Protein AF-A0A8J9X731-F1 (afdb_monomer)

Secondary structure (DSSP, 8-state):
---EEEEE--S-TTSPPEEEEEE-------GGG-SS-TTS-EEETTEEESTTTTTTHHHHHHHHHHHHHHHHH-TT---SS-EEEEEES--

Mean predicted aligned error: 2.77 Å

Radius of gyration: 16.62 Å; Cα contacts (8 Å, |Δi|>4): 139; chains: 1; bounding box: 38×24×48 Å

Solvent-accessible surface area (backbone atoms only — not comparable to full-atom values): 5518 Å² total; per-residue (Å²): 125,70,75,45,77,49,77,48,73,27,77,38,87,88,48,77,67,47,75,53,77,36,44,72,58,62,78,89,77,67,70,88,82,44,98,57,66,48,84,68,59,46,75,55,96,95,40,72,44,33,75,29,53,78,58,36,43,44,58,49,49,50,55,53,49,52,54,55,48,48,43,71,76,36,76,82,67,67,48,60,39,26,37,36,39,37,40,34,47,87,127

Foldseek 3Di:
DDKDKDKQAAPDAPDDEAEQEAEDDFDDDDCVPDPDRQPPQDDDPNDTHHTCCVRPVVSVVVVVVVVVVVCVVPVPDGHNHMYMYIYDYDD

Organism: Phaeodactylum tricornutum (NCBI:txid2850)

Nearest PDB structures (foldseek):
  7uoi-assembly1_A  TM=8.671E-01  e=1.460E-04  Enterococcus faecium 1,231,410
  1vgy-assembly1_B  TM=8.452E-01  e=2.192E-04  Neisseria meningitidis MC58
  4h2k-assembly1_A  TM=8.616E-01  e=3.074E-04  Haemophilus influenzae Rd KW20
  4op4-assembly1_A  TM=8.550E-01  e=4.936E-04  Vibrio cholerae O1 biovar El Tor str. N16961
  3isz-assembly1_A  TM=8.508E-01  e=5.281E-04  Haemophilus influenzae Rd KW20

InterPro domains:
  IPR002933 Peptidase M20 [PF01546] (19-91)
  IPR052083 Aminoacylase-1 peptidase M20A [PTHR45892] (2-91)

pLDDT: mean 97.3, std 1.75, range [85.81, 98.81]

Structure (mmCIF, N/CA/C/O backbone):
data_AF-A0A8J9X731-F1
#
_entry.id   AF-A0A8J9X731-F1
#
loop_
_atom_site.group_PDB
_atom_site.id
_atom_site.type_symbol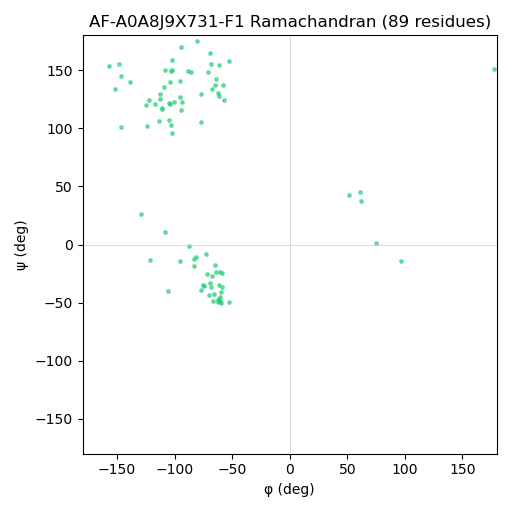
_atom_site.label_atom_id
_atom_site.label_alt_id
_atom_site.label_comp_id
_atom_site.label_asym_id
_atom_site.label_entity_id
_atom_site.label_seq_id
_atom_site.pdbx_PDB_ins_code
_atom_site.Cartn_x
_atom_site.Cartn_y
_atom_site.Cartn_z
_atom_site.occupancy
_atom_site.B_iso_or_equiv
_atom_site.auth_seq_id
_atom_site.auth_comp_id
_atom_site.auth_asym_id
_atom_site.auth_atom_id
_atom_site.pdbx_PDB_model_num
ATOM 1 N N . SER A 1 1 ? 11.194 11.691 1.783 1.00 85.81 1 SER A N 1
ATOM 2 C CA . SER A 1 1 ? 9.776 11.369 1.512 1.00 85.81 1 SER A CA 1
ATOM 3 C C . SER A 1 1 ? 9.023 11.193 2.840 1.00 85.81 1 SER A C 1
ATOM 5 O O . SER A 1 1 ? 9.712 10.972 3.828 1.00 85.81 1 SER A O 1
ATOM 7 N N . PRO A 1 2 ? 7.688 11.388 2.958 1.00 96.94 2 PRO A N 1
ATOM 8 C CA . PRO A 1 2 ? 6.990 11.295 4.255 1.00 96.94 2 PRO A CA 1
ATOM 9 C C . PRO A 1 2 ? 6.509 9.881 4.621 1.00 96.94 2 PRO A C 1
ATOM 11 O O . PRO A 1 2 ? 6.082 9.125 3.758 1.00 96.94 2 PRO A O 1
ATOM 14 N N . VAL A 1 3 ? 6.455 9.570 5.919 1.00 98.31 3 VAL A N 1
ATOM 15 C CA . VAL A 1 3 ? 5.651 8.445 6.429 1.00 98.31 3 VAL A CA 1
ATOM 16 C C . VAL A 1 3 ? 4.181 8.858 6.456 1.00 98.31 3 VAL A C 1
ATOM 18 O O . VAL A 1 3 ? 3.838 9.903 7.012 1.00 98.31 3 VAL A O 1
ATOM 21 N N . VAL A 1 4 ? 3.304 8.032 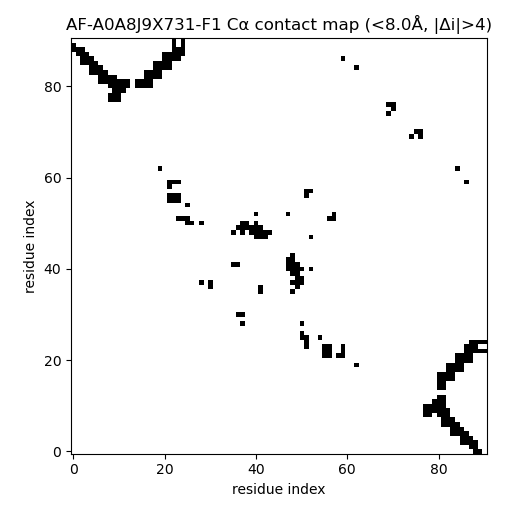5.887 1.00 98.31 4 VAL A N 1
ATOM 22 C CA . VAL A 1 4 ? 1.851 8.242 5.895 1.00 98.31 4 VAL A CA 1
ATOM 23 C C . VAL A 1 4 ? 1.192 7.164 6.747 1.00 98.31 4 VAL A C 1
ATOM 25 O O . VAL A 1 4 ? 1.439 5.976 6.552 1.00 98.31 4 VAL A O 1
ATOM 28 N N . VAL A 1 5 ? 0.329 7.571 7.679 1.00 98.44 5 VAL A N 1
ATOM 29 C CA . VAL A 1 5 ? -0.411 6.649 8.551 1.00 98.44 5 VAL A CA 1
ATOM 30 C C . VAL A 1 5 ? -1.908 6.877 8.392 1.00 98.44 5 VAL A C 1
ATOM 32 O O . VAL A 1 5 ? -2.392 7.990 8.596 1.00 98.44 5 VAL A O 1
ATOM 35 N N . ALA A 1 6 ? -2.644 5.818 8.059 1.00 98.00 6 ALA A N 1
ATOM 36 C CA . ALA A 1 6 ? -4.102 5.796 8.100 1.00 98.00 6 ALA A CA 1
ATOM 37 C C . ALA A 1 6 ? -4.572 4.901 9.252 1.00 98.00 6 ALA A C 1
ATOM 39 O O . ALA A 1 6 ? -4.048 3.806 9.454 1.00 98.00 6 ALA A O 1
ATOM 40 N N . ILE A 1 7 ? -5.561 5.371 10.012 1.00 97.81 7 ILE A N 1
ATOM 41 C CA . ILE A 1 7 ? -6.040 4.697 11.221 1.00 97.81 7 ILE A CA 1
ATOM 42 C C . ILE A 1 7 ? -7.499 4.299 11.022 1.00 97.81 7 ILE A C 1
ATOM 44 O O . ILE A 1 7 ? -8.361 5.158 10.836 1.00 97.81 7 ILE A O 1
ATOM 48 N N . TRP A 1 8 ? -7.781 3.001 11.125 1.00 96.88 8 TRP A N 1
ATOM 49 C CA . TRP A 1 8 ? -9.136 2.485 11.279 1.00 96.88 8 TRP A CA 1
ATOM 50 C C . TRP A 1 8 ? -9.354 2.096 12.740 1.00 96.88 8 TRP A C 1
ATOM 52 O O . TRP A 1 8 ? -8.848 1.076 13.212 1.00 96.88 8 TRP A O 1
ATOM 62 N N . LYS A 1 9 ? -10.072 2.953 13.473 1.00 97.00 9 LYS A N 1
ATOM 63 C CA . LYS A 1 9 ? -10.322 2.762 14.904 1.00 97.00 9 LYS A CA 1
ATOM 64 C C . LYS A 1 9 ? -11.119 1.485 15.170 1.00 97.00 9 LYS A C 1
ATOM 66 O O . LYS A 1 9 ? -12.168 1.275 14.558 1.00 97.00 9 LYS A O 1
ATOM 71 N N . GLY A 1 10 ? -10.634 0.679 16.109 1.00 97.44 10 GLY A N 1
ATOM 72 C CA . GLY A 1 10 ? -11.347 -0.481 16.631 1.00 97.44 10 GLY A CA 1
ATOM 73 C C . GLY A 1 10 ? -12.392 -0.108 17.680 1.00 97.44 10 GLY A C 1
ATOM 74 O O . GLY A 1 10 ? -12.514 1.059 18.055 1.00 97.44 10 GLY A O 1
ATOM 75 N N . ARG A 1 11 ? -13.150 -1.108 18.131 1.00 97.88 11 ARG A N 1
ATOM 76 C CA . ARG A 1 11 ? -14.159 -0.972 19.194 1.00 97.88 11 ARG A CA 1
ATOM 77 C C . ARG A 1 11 ? -13.540 -0.840 20.583 1.00 97.88 11 ARG A C 1
ATOM 79 O O . ARG A 1 11 ? -14.067 -0.091 21.399 1.00 97.88 11 ARG A O 1
ATOM 86 N N . ASP A 1 12 ? -12.435 -1.540 20.829 1.00 97.81 12 ASP A N 1
ATOM 87 C CA . ASP A 1 12 ? -11.725 -1.534 22.106 1.00 97.81 12 ASP A CA 1
ATOM 88 C C . ASP A 1 12 ? -10.344 -0.874 21.946 1.00 97.81 12 ASP A C 1
ATOM 90 O O . ASP A 1 12 ? -9.419 -1.439 21.354 1.00 97.81 12 ASP A O 1
ATOM 94 N N . GLU A 1 13 ? -10.202 0.351 22.467 1.00 93.56 13 GLU A N 1
ATOM 95 C CA . GLU A 1 13 ? -8.934 1.098 22.469 1.00 93.56 13 GLU A CA 1
ATOM 96 C C . GLU A 1 13 ? -7.911 0.534 23.486 1.00 93.56 13 GLU A C 1
ATOM 98 O O . GLU A 1 13 ? -6.747 0.936 23.463 1.00 93.56 13 GLU A O 1
ATOM 103 N N . GLY A 1 14 ? -8.304 -0.417 24.344 1.00 97.06 14 GLY A N 1
ATOM 104 C CA . GLY A 1 14 ? -7.422 -1.118 25.283 1.00 97.06 14 GLY A CA 1
ATOM 105 C C . GLY A 1 14 ? -6.651 -2.297 24.675 1.00 97.06 14 GLY A C 1
ATOM 106 O O . GLY A 1 14 ? -5.707 -2.795 25.293 1.00 97.06 14 GLY A O 1
ATOM 107 N N . LEU A 1 15 ? -7.015 -2.749 23.469 1.00 98.44 15 LEU A N 1
ATOM 108 C CA . LEU A 1 15 ? -6.340 -3.859 22.794 1.00 98.44 15 LEU A CA 1
ATOM 109 C C . LEU A 1 15 ? -5.105 -3.404 21.995 1.00 98.44 15 LEU A C 1
ATOM 111 O O . LEU A 1 15 ? -5.109 -2.323 21.401 1.00 98.44 15 LEU A O 1
ATOM 115 N N . PRO A 1 16 ? -4.065 -4.256 21.869 1.00 98.44 16 PRO A N 1
ATOM 116 C CA . PRO A 1 16 ? -2.931 -3.981 20.992 1.00 98.44 16 PRO A CA 1
ATOM 117 C C . PRO A 1 16 ? -3.357 -3.774 19.535 1.00 98.44 16 PRO A C 1
ATOM 119 O O . PRO A 1 16 ? -4.162 -4.541 18.994 1.00 98.44 16 PRO A O 1
ATOM 122 N N . VAL A 1 17 ? -2.761 -2.774 18.887 1.00 98.19 17 VAL A N 1
ATOM 123 C CA . VAL A 1 17 ? -3.041 -2.426 17.489 1.00 98.19 17 VAL A CA 1
ATOM 124 C C . VAL A 1 17 ? -2.498 -3.474 16.516 1.00 98.19 17 VAL A C 1
ATOM 126 O O . VAL A 1 17 ? -1.454 -4.084 16.752 1.00 98.19 17 VAL A O 1
ATOM 129 N N . LEU A 1 18 ? -3.186 -3.655 15.388 1.00 98.31 18 LEU A N 1
ATOM 130 C CA . LEU A 1 18 ? -2.650 -4.373 14.231 1.00 98.31 18 LEU A CA 1
ATOM 131 C C . LEU A 1 18 ? -2.007 -3.363 13.278 1.00 98.31 18 LEU A C 1
ATOM 133 O O . LEU A 1 18 ? -2.688 -2.457 12.800 1.00 98.31 18 LEU A O 1
ATOM 137 N N . VAL A 1 19 ? -0.723 -3.537 12.968 1.00 98.50 19 VAL A N 1
ATOM 138 C CA . VAL A 1 19 ? -0.025 -2.707 11.977 1.00 98.50 19 VAL A CA 1
ATOM 139 C C . VAL A 1 19 ? 0.075 -3.461 10.657 1.00 98.50 19 VAL A C 1
ATOM 141 O O . VAL A 1 19 ? 0.636 -4.553 10.597 1.00 98.50 19 VAL A O 1
ATOM 144 N N . LEU A 1 20 ? -0.454 -2.856 9.599 1.00 98.69 20 LEU A N 1
ATOM 145 C CA . LEU A 1 20 ? -0.273 -3.282 8.218 1.00 98.69 20 LEU A CA 1
ATOM 146 C C . LEU A 1 20 ? 0.765 -2.351 7.583 1.00 98.69 20 LEU A C 1
ATOM 148 O O . LEU A 1 20 ? 0.446 -1.232 7.175 1.00 98.69 20 LEU A O 1
ATOM 152 N N . ASN A 1 21 ? 2.024 -2.790 7.581 1.00 98.62 21 ASN A N 1
ATOM 153 C CA . ASN A 1 21 ? 3.156 -2.000 7.103 1.00 98.62 21 ASN A CA 1
ATOM 154 C C . ASN A 1 21 ? 3.489 -2.314 5.642 1.00 98.62 21 ASN A C 1
ATOM 156 O O . ASN A 1 21 ? 3.406 -3.466 5.208 1.00 98.62 21 ASN A O 1
ATOM 160 N N . SER A 1 22 ? 3.827 -1.268 4.893 1.00 98.69 22 SER A N 1
ATOM 161 C CA . SER A 1 22 ? 4.279 -1.362 3.510 1.00 98.69 22 SER A CA 1
ATOM 162 C C . SER A 1 22 ? 5.094 -0.132 3.121 1.00 98.69 22 SER A C 1
ATOM 164 O O . SER A 1 22 ? 4.850 0.948 3.665 1.00 98.69 22 SER A O 1
ATOM 166 N N . HIS A 1 23 ? 6.000 -0.267 2.156 1.00 98.62 23 HIS A N 1
ATOM 167 C CA . HIS A 1 23 ? 6.709 0.863 1.558 1.00 98.62 23 HIS A CA 1
ATOM 168 C C . HIS A 1 23 ? 6.142 1.228 0.184 1.00 98.62 23 HIS A C 1
ATOM 170 O O . HIS A 1 23 ? 5.417 0.446 -0.441 1.00 98.62 23 HIS A O 1
ATOM 176 N N . TYR A 1 24 ? 6.385 2.460 -0.260 1.00 97.50 24 TYR A N 1
ATOM 177 C CA . TYR A 1 24 ? 5.847 2.953 -1.535 1.00 97.50 24 TYR A CA 1
ATOM 178 C C . TYR A 1 24 ? 6.906 3.419 -2.528 1.00 97.50 24 TYR A C 1
ATOM 180 O O . TYR A 1 24 ? 6.575 3.649 -3.705 1.00 97.50 24 TYR A O 1
ATOM 188 N N . ASP A 1 25 ? 8.142 3.602 -2.075 1.00 97.81 25 ASP A N 1
ATOM 189 C CA . ASP A 1 25 ? 9.268 3.786 -2.964 1.00 97.81 25 ASP A CA 1
ATOM 190 C C . ASP A 1 25 ? 9.583 2.484 -3.704 1.00 97.81 25 ASP A C 1
ATOM 192 O O . ASP A 1 25 ? 9.001 1.425 -3.485 1.00 97.81 25 ASP A O 1
ATOM 196 N N . VAL A 1 26 ? 10.381 2.617 -4.751 1.00 98.12 26 VAL A N 1
ATOM 197 C CA . VAL A 1 26 ? 10.743 1.503 -5.613 1.00 98.12 26 VAL A CA 1
ATOM 198 C C . VAL A 1 26 ? 12.156 1.734 -6.099 1.00 98.12 26 VAL A C 1
ATOM 200 O O . VAL A 1 26 ? 12.535 2.865 -6.414 1.00 98.12 26 VAL A O 1
ATOM 203 N N . VAL A 1 27 ? 12.913 0.653 -6.251 1.00 97.62 27 VAL A N 1
ATOM 204 C CA . VAL A 1 27 ? 14.247 0.748 -6.841 1.00 97.62 27 VAL A CA 1
ATOM 205 C C . VAL A 1 27 ? 14.180 1.267 -8.289 1.00 97.62 27 VAL A C 1
ATOM 207 O O . VAL A 1 27 ? 13.172 1.056 -8.985 1.00 97.62 27 VAL A O 1
ATOM 210 N N . PRO A 1 28 ? 15.259 1.892 -8.795 1.00 97.06 28 PRO A N 1
ATOM 211 C CA . PRO A 1 28 ? 15.338 2.320 -10.186 1.00 97.06 28 PRO A CA 1
ATOM 212 C C . PRO A 1 28 ? 15.024 1.201 -11.196 1.00 97.06 28 PRO A C 1
ATOM 214 O O . PRO A 1 28 ? 15.113 -0.005 -10.922 1.00 97.06 28 PRO A O 1
ATOM 217 N N . ALA A 1 29 ? 14.641 1.604 -12.403 1.00 96.94 29 ALA A N 1
ATOM 218 C CA . ALA A 1 29 ? 14.408 0.696 -13.517 1.00 96.94 29 ALA A CA 1
ATOM 219 C C . ALA A 1 29 ? 15.268 1.116 -14.711 1.00 96.94 29 ALA A C 1
ATOM 221 O O . ALA A 1 29 ? 15.116 2.221 -15.227 1.00 96.94 29 ALA A O 1
ATOM 222 N N . ASP A 1 30 ? 16.151 0.225 -15.159 1.00 96.38 30 ASP A N 1
ATOM 223 C CA . ASP A 1 30 ? 16.861 0.386 -16.426 1.00 96.38 30 ASP A CA 1
ATOM 22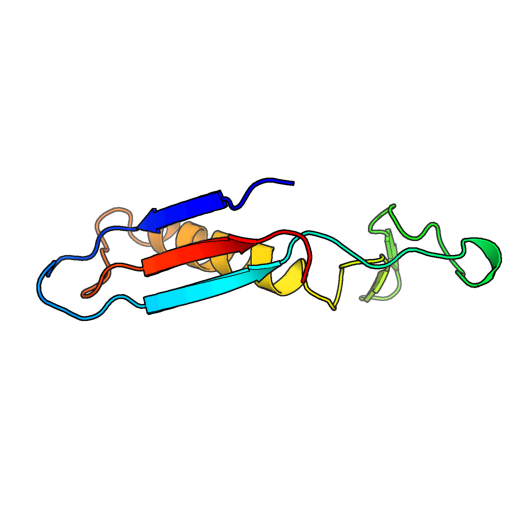4 C C . ASP A 1 30 ? 15.916 0.042 -17.576 1.00 96.38 30 ASP A C 1
ATOM 226 O O . ASP A 1 30 ? 15.643 -1.125 -17.829 1.00 96.38 30 ASP A O 1
ATOM 230 N N . THR A 1 31 ? 15.425 1.052 -18.290 1.00 94.38 31 THR A N 1
ATOM 231 C CA . THR A 1 31 ? 14.451 0.867 -19.374 1.00 94.38 31 THR A CA 1
ATOM 232 C C . THR A 1 31 ? 14.931 -0.047 -20.504 1.00 94.38 31 THR A C 1
ATOM 234 O O . THR A 1 31 ? 14.091 -0.638 -21.176 1.00 94.38 31 THR A O 1
ATOM 237 N N . SER A 1 32 ? 16.246 -0.199 -20.705 1.00 96.81 32 SER A N 1
ATOM 238 C CA . SER A 1 32 ? 16.791 -1.052 -21.770 1.00 96.81 32 SER A CA 1
ATOM 239 C C . SER A 1 32 ? 16.616 -2.548 -21.491 1.00 96.81 32 SER A C 1
ATOM 241 O O . SER A 1 32 ? 16.518 -3.346 -22.420 1.00 96.81 32 SER A O 1
ATOM 243 N N . ALA A 1 33 ? 16.505 -2.923 -20.214 1.00 95.88 33 ALA A N 1
ATOM 244 C CA . ALA A 1 33 ? 16.312 -4.300 -19.770 1.00 95.88 33 ALA A CA 1
ATOM 245 C C . ALA A 1 33 ? 14.831 -4.719 -19.705 1.00 95.88 33 ALA A C 1
ATOM 247 O O . ALA A 1 33 ? 14.522 -5.855 -19.340 1.00 95.88 33 ALA A O 1
ATOM 248 N N . TRP A 1 34 ? 13.897 -3.817 -20.024 1.00 96.62 34 TRP A N 1
ATOM 249 C CA . TRP A 1 34 ? 12.465 -4.089 -19.939 1.00 96.62 34 TRP A CA 1
ATOM 250 C C . TRP A 1 34 ? 11.851 -4.321 -21.315 1.00 96.62 34 TRP A C 1
ATOM 252 O O . TRP A 1 34 ? 12.113 -3.607 -22.275 1.00 96.62 34 TRP A O 1
ATOM 262 N N . THR A 1 35 ? 10.940 -5.290 -21.391 1.00 95.19 35 THR A N 1
ATOM 263 C CA . THR A 1 35 ? 10.164 -5.565 -22.614 1.00 95.19 35 THR A CA 1
ATOM 264 C C . THR A 1 35 ? 8.960 -4.633 -22.784 1.00 95.19 35 THR A C 1
ATOM 266 O O . THR A 1 35 ? 8.317 -4.646 -23.833 1.00 95.19 35 THR A O 1
ATOM 269 N N . VAL A 1 36 ? 8.626 -3.856 -21.745 1.00 95.56 36 VAL A N 1
ATOM 270 C CA . VAL A 1 36 ? 7.528 -2.877 -21.690 1.00 95.56 36 VAL A CA 1
ATOM 271 C C . VAL A 1 36 ? 7.925 -1.717 -20.767 1.00 95.56 36 VAL A C 1
ATOM 273 O O . VAL A 1 36 ? 8.733 -1.933 -19.866 1.00 95.56 36 VAL A O 1
ATOM 276 N N . PRO A 1 37 ? 7.368 -0.501 -20.913 1.00 97.06 37 PRO A N 1
ATOM 277 C CA . PRO A 1 37 ? 7.735 0.613 -20.040 1.00 97.06 37 PRO A CA 1
ATOM 278 C C . PRO A 1 37 ? 7.506 0.288 -18.545 1.00 97.06 37 PRO A C 1
ATOM 280 O O . PRO A 1 37 ? 6.377 -0.035 -18.162 1.00 97.06 37 PRO A O 1
ATOM 283 N N . PRO A 1 38 ? 8.532 0.397 -17.675 1.00 97.50 38 PRO A N 1
ATOM 284 C CA . PRO A 1 38 ? 8.486 -0.108 -16.297 1.00 97.50 38 PRO A CA 1
ATOM 285 C C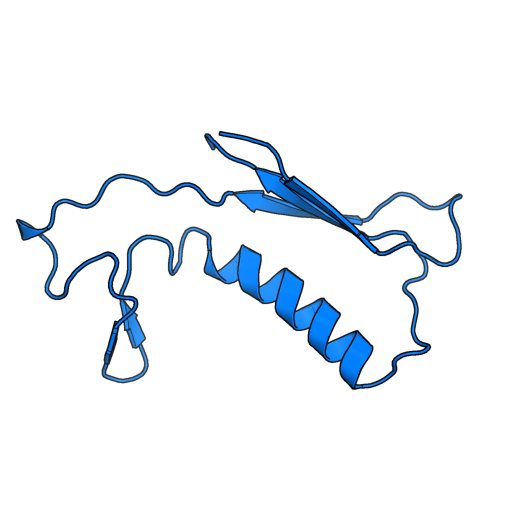 . PRO A 1 38 ? 7.452 0.578 -15.404 1.00 97.50 38 PRO A C 1
ATOM 287 O O . PRO A 1 38 ? 7.019 -0.002 -14.416 1.00 97.50 38 PRO A O 1
ATOM 290 N N . PHE A 1 39 ? 7.040 1.803 -15.723 1.00 97.38 39 PHE A N 1
ATOM 291 C CA . PHE A 1 39 ? 6.103 2.576 -14.904 1.00 97.38 39 PHE A CA 1
ATOM 292 C C . PHE A 1 39 ? 4.711 2.712 -15.536 1.00 97.38 39 PHE A C 1
ATOM 294 O O . PHE A 1 39 ? 3.892 3.479 -15.043 1.00 97.38 39 PHE A O 1
ATOM 301 N N . ALA A 1 40 ? 4.424 1.965 -16.611 1.00 96.69 40 ALA A N 1
ATOM 302 C CA . ALA A 1 40 ? 3.124 2.014 -17.284 1.00 96.69 40 ALA A CA 1
ATOM 303 C C . ALA A 1 40 ? 2.045 1.131 -16.631 1.00 96.69 40 ALA A C 1
ATOM 305 O O . ALA A 1 40 ? 0.865 1.337 -16.897 1.00 96.69 40 ALA A O 1
ATOM 306 N N . GLY A 1 41 ? 2.421 0.142 -15.808 1.00 95.25 41 GLY A N 1
ATOM 307 C CA . GLY A 1 41 ? 1.461 -0.792 -15.202 1.00 95.25 41 GLY A CA 1
ATOM 308 C C . GLY A 1 41 ? 0.694 -1.622 -16.239 1.00 95.25 41 GLY A C 1
ATOM 309 O O . GLY A 1 41 ? -0.504 -1.855 -16.086 1.00 95.25 41 GLY A O 1
ATOM 310 N N . LEU A 1 42 ? 1.367 -2.023 -17.324 1.00 97.44 42 LEU A N 1
ATOM 311 C CA . LEU A 1 42 ? 0.734 -2.676 -18.467 1.00 97.44 42 LEU A CA 1
ATOM 312 C C . LEU A 1 42 ? 0.205 -4.062 -18.088 1.00 97.44 42 LEU A C 1
ATOM 314 O O . LEU A 1 42 ? 0.932 -4.870 -17.514 1.00 97.44 42 LEU A O 1
ATOM 318 N N . GLN A 1 43 ? -1.025 -4.367 -18.496 1.00 97.50 43 GLN A N 1
ATOM 319 C CA . GLN A 1 43 ? -1.580 -5.715 -18.413 1.00 97.50 43 GLN A CA 1
ATOM 320 C C . GLN A 1 43 ? -1.384 -6.445 -19.744 1.00 97.50 43 GLN A C 1
ATOM 322 O O . GLN A 1 43 ? -1.767 -5.927 -20.794 1.00 97.50 43 GLN A O 1
ATOM 327 N N . ARG A 1 44 ? -0.785 -7.638 -19.715 1.00 95.44 44 ARG A N 1
ATOM 328 C CA . ARG A 1 44 ? -0.574 -8.486 -20.897 1.00 95.44 44 ARG A CA 1
ATOM 329 C C . ARG A 1 44 ? -0.539 -9.954 -20.480 1.00 95.44 44 ARG A C 1
ATOM 331 O O . ARG A 1 44 ? 0.115 -10.292 -19.499 1.00 95.44 44 ARG A O 1
ATOM 338 N N . ASP A 1 45 ? -1.251 -10.810 -21.209 1.00 95.06 45 ASP A N 1
ATOM 339 C CA . ASP A 1 45 ? -1.285 -12.268 -20.996 1.00 95.06 45 ASP A CA 1
ATOM 340 C C . ASP A 1 45 ? -1.586 -12.675 -19.541 1.00 95.06 45 ASP A C 1
ATOM 342 O O . ASP A 1 45 ? -0.931 -13.539 -18.964 1.00 95.06 45 ASP A O 1
ATOM 346 N N . GLY A 1 46 ? -2.545 -11.988 -18.910 1.00 96.62 46 GLY A N 1
ATOM 347 C CA . GLY A 1 46 ? -2.936 -12.228 -17.514 1.00 96.62 46 GLY A CA 1
ATOM 348 C C . GLY A 1 46 ? -1.950 -11.710 -16.459 1.00 96.62 46 GLY A C 1
ATOM 349 O O . GLY A 1 46 ? -2.210 -11.865 -15.269 1.00 96.62 46 GLY A O 1
ATOM 350 N N . ASN A 1 47 ? -0.852 -11.070 -16.867 1.00 97.19 47 ASN A N 1
ATOM 351 C CA . ASN A 1 47 ? 0.161 -10.509 -15.977 1.00 97.19 47 ASN A CA 1
ATOM 352 C C . ASN A 1 47 ? 0.111 -8.976 -15.964 1.00 97.19 47 ASN A C 1
ATOM 354 O O . ASN A 1 47 ? -0.219 -8.348 -16.971 1.00 97.19 47 ASN A O 1
ATOM 358 N N . ILE A 1 48 ? 0.491 -8.373 -14.834 1.00 98.06 48 ILE A N 1
ATOM 359 C CA . ILE A 1 48 ? 0.710 -6.927 -14.706 1.00 98.06 48 ILE A CA 1
ATOM 360 C C . ILE A 1 48 ? 2.216 -6.680 -14.664 1.00 98.06 48 ILE A C 1
ATOM 362 O O . ILE A 1 48 ? 2.910 -7.183 -13.784 1.00 98.06 48 ILE A O 1
ATOM 366 N N . TYR A 1 49 ? 2.715 -5.883 -15.602 1.00 97.81 49 TYR A N 1
ATOM 367 C CA . TYR A 1 49 ? 4.121 -5.526 -15.708 1.00 97.81 49 TYR A CA 1
ATOM 368 C C . TYR A 1 49 ? 4.341 -4.103 -15.208 1.00 97.81 49 TYR A C 1
ATOM 370 O O . TYR A 1 49 ? 3.808 -3.134 -15.754 1.00 97.81 49 TYR A O 1
ATOM 378 N N . GLY A 1 50 ? 5.181 -3.973 -14.189 1.00 97.69 50 GLY A N 1
ATOM 379 C CA . GLY A 1 50 ? 5.671 -2.678 -13.751 1.00 97.69 50 GLY A CA 1
ATOM 380 C C . GLY A 1 50 ? 6.576 -2.767 -12.531 1.00 97.69 50 GLY A C 1
ATOM 381 O O . GLY A 1 50 ? 6.433 -3.657 -11.689 1.00 97.69 50 GLY A O 1
ATOM 382 N N . ARG A 1 51 ? 7.508 -1.827 -12.409 1.00 98.38 51 ARG A N 1
ATOM 383 C CA . ARG A 1 51 ? 8.306 -1.637 -11.200 1.00 98.38 51 ARG A CA 1
ATOM 384 C C . ARG A 1 51 ? 7.362 -1.294 -10.045 1.00 98.38 51 ARG A C 1
ATOM 386 O O . ARG A 1 51 ? 6.536 -0.392 -10.155 1.00 98.38 51 ARG A O 1
ATOM 393 N N . GLY A 1 52 ? 7.478 -2.031 -8.947 1.00 98.19 52 GLY A N 1
ATOM 394 C CA . GLY A 1 52 ? 6.588 -1.894 -7.795 1.00 98.19 52 GLY A CA 1
ATOM 395 C C . GLY A 1 52 ? 5.425 -2.884 -7.760 1.00 98.19 52 GLY A C 1
ATOM 396 O O . GLY A 1 52 ? 4.782 -3.013 -6.726 1.00 98.19 52 GLY A O 1
ATOM 397 N N . THR A 1 53 ? 5.128 -3.588 -8.860 1.00 97.94 53 THR A N 1
ATOM 398 C CA . THR A 1 53 ? 3.944 -4.474 -8.932 1.00 97.94 53 THR A CA 1
ATOM 399 C C . THR A 1 53 ? 4.031 -5.699 -8.026 1.00 97.94 53 THR A C 1
ATOM 401 O O . THR A 1 53 ? 2.995 -6.192 -7.602 1.00 97.94 53 THR A O 1
ATOM 404 N N . GLN A 1 54 ? 5.237 -6.176 -7.716 1.00 98.12 54 GLN A N 1
ATOM 405 C CA . GLN A 1 54 ? 5.462 -7.249 -6.740 1.00 98.12 54 GLN A CA 1
ATOM 406 C C . GLN A 1 54 ? 6.043 -6.718 -5.429 1.00 98.12 54 GLN A C 1
ATOM 408 O O . GLN A 1 54 ? 5.617 -7.143 -4.365 1.00 98.12 54 GLN A O 1
ATOM 413 N N . ASP A 1 55 ? 6.972 -5.767 -5.517 1.00 98.12 55 ASP A N 1
ATOM 414 C CA . ASP A 1 55 ? 7.688 -5.211 -4.372 1.00 98.12 55 ASP A CA 1
ATOM 415 C C . ASP A 1 55 ? 7.530 -3.681 -4.306 1.00 98.12 55 ASP A C 1
ATOM 417 O O . ASP A 1 55 ? 8.133 -2.961 -5.102 1.00 98.12 55 ASP A O 1
ATOM 421 N N . MET A 1 56 ? 6.660 -3.158 -3.439 1.00 98.44 56 MET A N 1
ATOM 422 C CA . MET A 1 56 ? 5.577 -3.901 -2.761 1.00 98.44 56 MET A CA 1
ATOM 423 C C . MET A 1 56 ? 4.212 -3.221 -2.889 1.00 98.44 56 MET A C 1
ATOM 425 O O . MET A 1 56 ? 3.303 -3.437 -2.085 1.00 98.44 56 MET A O 1
ATOM 429 N N . LYS A 1 57 ? 4.014 -2.428 -3.951 1.00 98.50 57 LYS A N 1
ATOM 430 C CA . LYS A 1 57 ? 2.775 -1.656 -4.161 1.00 98.50 57 LYS A CA 1
ATOM 431 C C . LYS A 1 57 ? 1.526 -2.529 -4.267 1.00 98.50 57 LYS A C 1
ATOM 433 O O . LYS A 1 57 ? 0.431 -2.044 -3.985 1.00 98.50 57 LYS A O 1
ATOM 438 N N . CYS A 1 58 ? 1.660 -3.802 -4.640 1.00 98.50 58 CYS A N 1
ATOM 439 C CA . CYS A 1 58 ? 0.546 -4.746 -4.576 1.00 98.50 58 CYS A CA 1
ATOM 440 C C . CYS A 1 58 ? 0.016 -4.910 -3.148 1.00 98.50 58 CYS A C 1
ATOM 442 O O . CYS A 1 58 ? -1.194 -4.821 -2.955 1.00 98.50 58 CYS A O 1
ATOM 444 N N . VAL A 1 59 ? 0.893 -5.065 -2.156 1.00 98.69 59 VAL A N 1
ATOM 445 C CA . VAL A 1 59 ? 0.523 -5.197 -0.742 1.00 98.69 59 VAL A CA 1
ATOM 446 C C . VAL A 1 59 ? -0.113 -3.901 -0.234 1.00 98.69 59 VAL A C 1
ATOM 448 O O . VAL A 1 59 ? -1.175 -3.952 0.391 1.00 98.69 59 VAL A O 1
ATOM 451 N N . CYS A 1 60 ? 0.443 -2.737 -0.601 1.00 98.19 60 CYS A N 1
ATOM 452 C CA . CYS A 1 60 ? -0.136 -1.429 -0.261 1.00 98.19 60 CYS A CA 1
ATOM 453 C C . CYS A 1 60 ? -1.611 -1.339 -0.676 1.00 98.19 60 CYS A C 1
ATOM 455 O O . CYS A 1 60 ? -2.476 -0.960 0.116 1.00 98.19 60 CYS A O 1
ATOM 457 N N . ILE A 1 61 ? -1.907 -1.711 -1.925 1.00 98.31 61 ILE A N 1
ATOM 458 C CA . ILE A 1 61 ? -3.264 -1.643 -2.474 1.00 98.31 61 ILE A CA 1
ATOM 459 C C . ILE A 1 61 ? -4.155 -2.760 -1.931 1.00 98.31 61 ILE A C 1
ATOM 461 O O . ILE A 1 61 ? -5.336 -2.519 -1.690 1.00 98.31 61 ILE A O 1
ATOM 465 N N . GLN A 1 62 ? -3.620 -3.955 -1.675 1.00 98.81 62 GLN A N 1
ATOM 466 C CA . GLN A 1 62 ? -4.381 -5.048 -1.064 1.00 98.81 62 GLN A CA 1
ATOM 467 C C . GLN A 1 62 ? -4.919 -4.666 0.319 1.00 98.81 62 GLN A C 1
ATOM 469 O O . GLN A 1 62 ? -6.083 -4.951 0.601 1.00 98.81 62 GLN A O 1
ATOM 474 N N . TYR A 1 63 ? -4.132 -3.974 1.151 1.00 98.62 63 TYR A N 1
ATOM 475 C CA . TYR A 1 63 ? -4.604 -3.490 2.453 1.00 98.62 63 TYR A CA 1
ATOM 476 C C . TYR A 1 63 ? -5.757 -2.495 2.317 1.00 98.62 63 TYR A C 1
ATOM 478 O O . TYR A 1 63 ? -6.803 -2.662 2.950 1.00 98.62 63 TYR A O 1
ATOM 486 N N . VAL A 1 64 ? -5.595 -1.489 1.454 1.00 98.12 64 VAL A N 1
ATOM 487 C CA . VAL A 1 64 ? -6.624 -0.466 1.219 1.00 98.12 64 VAL A CA 1
ATOM 488 C C . VAL A 1 64 ? -7.902 -1.100 0.670 1.00 98.12 64 VAL A C 1
ATOM 490 O O . VAL A 1 64 ? -8.994 -0.839 1.176 1.00 98.12 64 VAL A O 1
ATOM 493 N N . GLU A 1 65 ? -7.783 -1.982 -0.323 1.00 98.56 65 GLU A N 1
ATOM 494 C CA . GLU A 1 65 ? -8.933 -2.631 -0.948 1.00 98.56 65 GLU A CA 1
ATOM 495 C C . GLU A 1 65 ? -9.629 -3.627 -0.020 1.00 98.56 65 GLU A C 1
ATOM 497 O O . GLU A 1 65 ? -10.855 -3.735 -0.071 1.00 98.56 65 GLU A O 1
ATOM 502 N N . ALA A 1 66 ? -8.903 -4.322 0.860 1.00 98.19 66 ALA A N 1
ATOM 503 C CA . ALA A 1 66 ? -9.512 -5.188 1.867 1.00 98.19 66 ALA A CA 1
ATOM 504 C C . ALA A 1 66 ? -10.425 -4.383 2.805 1.00 98.19 66 ALA A C 1
ATOM 506 O O . ALA A 1 66 ? -11.598 -4.727 2.971 1.00 98.19 66 ALA A O 1
ATOM 507 N N . ILE A 1 67 ? -9.931 -3.260 3.331 1.00 97.00 67 ILE A N 1
ATOM 508 C CA . ILE A 1 67 ? -10.704 -2.354 4.194 1.00 97.00 67 ILE A CA 1
ATOM 509 C C . ILE A 1 67 ? -11.895 -1.769 3.434 1.00 97.00 67 ILE A C 1
ATOM 511 O O . ILE A 1 67 ? -13.034 -1.833 3.903 1.00 97.00 67 ILE A O 1
ATOM 515 N N . ARG A 1 68 ? -11.660 -1.269 2.215 1.00 97.62 68 ARG A N 1
ATOM 516 C CA . ARG A 1 68 ? -12.709 -0.714 1.353 1.00 97.62 68 ARG A CA 1
ATOM 517 C C . ARG A 1 68 ? -13.801 -1.742 1.045 1.00 97.62 68 ARG A C 1
ATOM 519 O O . ARG A 1 68 ? -14.972 -1.378 0.933 1.00 97.62 68 ARG A O 1
ATOM 526 N N . ARG A 1 69 ? -13.444 -3.018 0.866 1.00 98.38 69 ARG A N 1
ATOM 527 C CA . ARG A 1 69 ? -14.401 -4.110 0.629 1.00 98.38 69 ARG A CA 1
ATOM 528 C C . ARG A 1 69 ? -15.216 -4.426 1.874 1.00 98.38 69 ARG A C 1
ATOM 530 O O . ARG A 1 69 ? -16.423 -4.576 1.728 1.00 98.38 69 ARG A O 1
ATOM 537 N N . ILE A 1 70 ? -14.600 -4.480 3.054 1.00 97.75 70 ILE A N 1
ATOM 538 C CA . ILE A 1 70 ? -15.330 -4.692 4.311 1.00 97.75 70 ILE A CA 1
ATOM 539 C C . ILE A 1 70 ? -16.349 -3.568 4.518 1.00 97.75 70 ILE A C 1
ATOM 541 O O . ILE A 1 70 ? -17.532 -3.852 4.6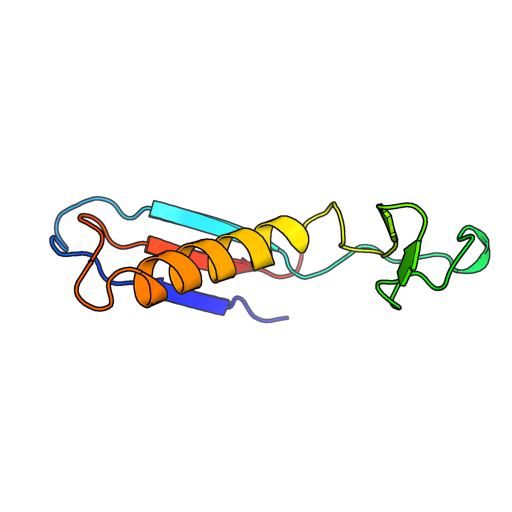61 1.00 97.75 70 ILE A O 1
ATOM 545 N N . HIS A 1 71 ? -15.925 -2.306 4.399 1.00 95.81 71 HIS A N 1
ATOM 546 C CA . HIS A 1 71 ? -16.825 -1.160 4.554 1.00 95.81 71 HIS A CA 1
ATOM 547 C C . HIS A 1 71 ? -17.959 -1.141 3.517 1.00 95.81 71 HIS A C 1
ATOM 549 O O . HIS A 1 71 ? -19.078 -0.743 3.821 1.00 95.81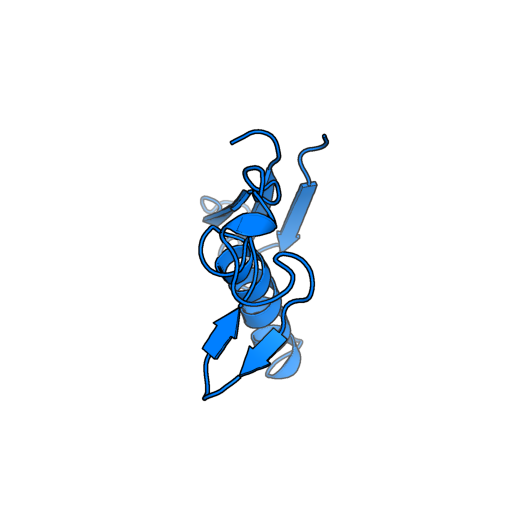 71 HIS A O 1
ATOM 555 N N . ARG A 1 72 ? -17.697 -1.590 2.280 1.00 97.75 72 ARG A N 1
ATOM 556 C CA . ARG A 1 72 ? -18.741 -1.712 1.250 1.00 97.75 72 ARG A CA 1
ATOM 557 C C 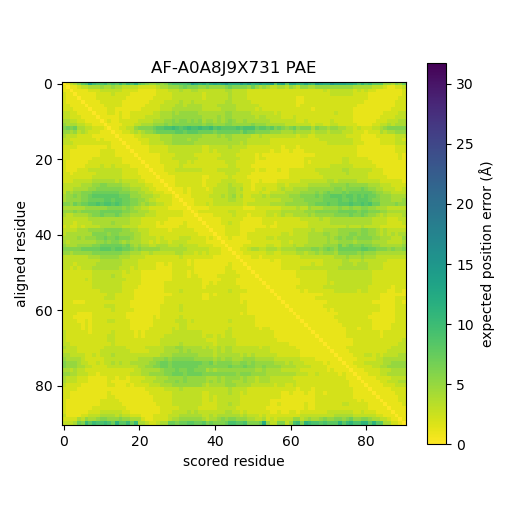. ARG A 1 72 ? -19.758 -2.812 1.579 1.00 97.75 72 ARG A C 1
ATOM 559 O O . ARG A 1 72 ? -20.921 -2.657 1.225 1.00 97.75 72 ARG A O 1
ATOM 566 N N . LEU A 1 73 ? -19.316 -3.926 2.162 1.00 98.31 73 LEU A N 1
ATOM 567 C CA . LEU A 1 73 ? -20.181 -5.062 2.497 1.00 98.31 73 LEU A CA 1
ATOM 568 C C . LEU A 1 73 ? -21.015 -4.793 3.753 1.00 98.31 73 LEU A C 1
ATOM 570 O O . LEU A 1 73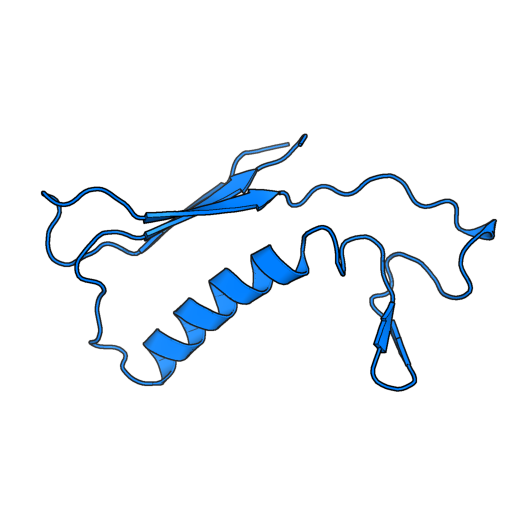 ? -22.185 -5.158 3.784 1.00 98.31 73 LEU A O 1
ATOM 574 N N . ASP A 1 74 ? -20.426 -4.139 4.751 1.00 97.69 74 ASP A N 1
ATOM 575 C CA . ASP A 1 74 ? -21.107 -3.700 5.965 1.00 97.69 74 ASP A CA 1
ATOM 576 C C . ASP A 1 74 ? -20.484 -2.381 6.462 1.00 97.69 74 ASP A C 1
ATOM 578 O O . ASP A 1 74 ? -19.422 -2.389 7.094 1.00 97.69 74 ASP A O 1
ATOM 582 N N . PRO A 1 75 ? -21.137 -1.233 6.204 1.00 95.25 75 PRO A N 1
ATOM 583 C CA . PRO A 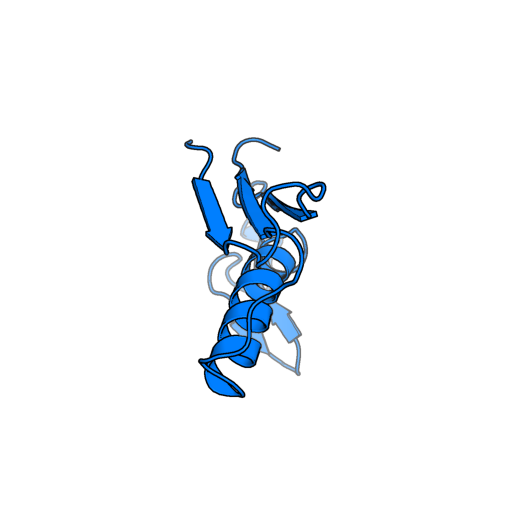1 75 ? -20.657 0.070 6.660 1.00 95.25 75 PRO A CA 1
ATOM 584 C C . PRO A 1 75 ? -20.636 0.232 8.186 1.00 95.25 75 PRO A C 1
ATOM 586 O O . PRO A 1 75 ? -19.987 1.152 8.682 1.00 95.25 75 PRO A O 1
ATOM 589 N N . THR A 1 76 ? -21.358 -0.622 8.920 1.00 95.56 76 THR A N 1
ATOM 590 C CA . THR A 1 76 ? -21.454 -0.596 10.390 1.00 95.56 76 THR A CA 1
ATOM 591 C C . THR A 1 76 ? -20.462 -1.540 11.063 1.00 95.56 76 THR A C 1
ATOM 593 O O . THR A 1 76 ? -20.217 -1.440 12.270 1.00 95.56 76 THR A O 1
ATOM 596 N N . TRP A 1 77 ? -19.863 -2.449 10.292 1.00 96.25 77 TRP A N 1
ATOM 597 C CA . TRP A 1 77 ? -18.827 -3.326 10.798 1.00 96.25 77 TRP A CA 1
ATOM 598 C C . TRP A 1 77 ? -17.595 -2.516 11.200 1.00 96.25 77 TRP A C 1
ATOM 600 O O . TRP A 1 77 ? -17.133 -1.623 10.486 1.00 96.25 77 TRP A O 1
ATOM 610 N N . GLN A 1 78 ? -17.029 -2.866 12.348 1.00 96.06 78 GLN A N 1
ATOM 611 C CA . GLN A 1 78 ? -15.837 -2.239 12.901 1.00 96.06 78 GLN A CA 1
ATOM 612 C C . GLN A 1 78 ? -14.945 -3.338 13.487 1.00 96.06 78 GLN A C 1
ATOM 614 O O . GLN A 1 78 ? -15.482 -4.264 14.106 1.00 96.06 78 GLN A O 1
ATOM 619 N N . PRO A 1 79 ? -13.612 -3.266 13.314 1.00 97.12 79 PRO A N 1
ATOM 620 C CA . PRO A 1 79 ? -12.716 -4.255 13.893 1.00 97.12 79 PRO A CA 1
ATOM 621 C C . PRO A 1 79 ? -12.688 -4.143 15.422 1.00 97.12 79 PRO A C 1
ATOM 623 O O . PRO A 1 79 ? -12.930 -3.078 15.986 1.00 97.12 79 PRO A O 1
ATOM 626 N N . GLU A 1 80 ? -12.352 -5.237 16.103 1.00 98.00 80 GLU A N 1
ATOM 627 C CA . GLU A 1 80 ? -12.252 -5.234 17.568 1.00 98.00 80 GLU A CA 1
ATOM 628 C C . GLU A 1 80 ? -11.084 -4.358 18.048 1.00 98.00 80 GLU A C 1
ATOM 630 O O . GLU A 1 80 ? -11.258 -3.469 18.875 1.00 98.00 80 GLU A O 1
ATOM 635 N N . ARG A 1 81 ? -9.904 -4.551 17.445 1.00 98.25 81 ARG A N 1
ATOM 636 C CA . ARG A 1 81 ? -8.685 -3.767 17.686 1.00 98.25 81 ARG A CA 1
ATOM 637 C C . ARG A 1 81 ? -8.458 -2.758 16.563 1.00 98.25 81 ARG A C 1
ATOM 639 O O . ARG A 1 81 ? -8.812 -3.027 15.415 1.00 98.25 81 ARG A O 1
ATOM 646 N N . SER A 1 82 ? -7.832 -1.625 16.869 1.00 98.44 82 SER A N 1
ATOM 647 C CA . SER A 1 82 ? -7.494 -0.630 15.844 1.00 98.44 82 SER A CA 1
ATOM 648 C C . SER A 1 82 ? -6.483 -1.173 14.830 1.00 98.44 82 SER A C 1
ATOM 650 O O . SER A 1 82 ? -5.547 -1.891 15.192 1.00 98.44 82 SER A O 1
ATOM 652 N N . ILE A 1 83 ? -6.661 -0.800 13.562 1.00 98.44 83 ILE A N 1
ATOM 653 C CA . ILE A 1 83 ? -5.778 -1.171 12.451 1.00 98.44 83 ILE A CA 1
ATOM 654 C C . ILE A 1 83 ? -5.067 0.084 11.948 1.00 98.44 83 ILE A C 1
ATOM 656 O O . ILE A 1 83 ? -5.708 1.079 11.608 1.00 98.44 83 ILE A O 1
ATOM 660 N N . TYR A 1 84 ? -3.741 0.031 11.911 1.00 98.56 84 TYR A N 1
ATOM 661 C CA . TYR A 1 84 ? -2.874 1.117 11.470 1.00 98.56 84 TYR A CA 1
ATOM 662 C C . TYR A 1 84 ? -2.230 0.695 10.155 1.00 98.56 84 TYR A C 1
ATOM 664 O O . TYR A 1 84 ? -1.484 -0.280 10.112 1.00 98.56 84 TYR A O 1
ATOM 672 N N . LEU A 1 85 ? -2.519 1.423 9.084 1.00 98.56 85 LEU A N 1
ATOM 673 C CA . LEU A 1 85 ? -1.865 1.250 7.795 1.00 98.56 85 LEU A CA 1
ATOM 674 C C . LEU A 1 85 ? -0.725 2.249 7.737 1.00 98.56 85 LEU A C 1
ATOM 676 O O . LEU A 1 85 ? -0.966 3.457 7.767 1.00 98.56 85 LEU A O 1
ATOM 680 N N . THR A 1 86 ? 0.501 1.751 7.677 1.00 98.56 86 THR A N 1
ATOM 681 C CA . THR A 1 86 ? 1.697 2.591 7.604 1.00 98.56 86 THR A CA 1
ATOM 682 C C . THR A 1 86 ? 2.329 2.431 6.230 1.00 98.56 86 THR A C 1
ATOM 684 O O . THR A 1 86 ? 2.770 1.334 5.883 1.00 98.56 86 THR A O 1
ATOM 687 N N . PHE A 1 87 ? 2.376 3.526 5.475 1.00 98.44 87 PHE A N 1
ATOM 688 C CA . PHE A 1 87 ? 3.047 3.628 4.184 1.00 98.44 87 PHE A CA 1
ATOM 689 C C . PHE A 1 87 ? 4.340 4.413 4.385 1.00 98.44 87 PHE A C 1
ATOM 691 O O . PHE A 1 87 ? 4.303 5.618 4.652 1.00 98.44 87 PHE A O 1
ATOM 698 N N . VAL A 1 88 ? 5.471 3.718 4.329 1.00 98.44 88 VAL A N 1
ATOM 699 C CA . VAL A 1 88 ? 6.788 4.294 4.619 1.00 98.44 88 VAL A CA 1
ATOM 700 C C . VAL A 1 88 ? 7.567 4.566 3.330 1.00 98.44 88 VAL A C 1
ATOM 702 O O . VAL A 1 88 ? 7.354 3.874 2.335 1.00 98.44 88 VAL A O 1
ATOM 705 N N . PRO A 1 89 ? 8.427 5.588 3.313 1.00 97.62 89 PRO A N 1
ATOM 706 C CA . PRO A 1 89 ? 9.456 5.728 2.300 1.00 97.62 89 PRO A CA 1
ATOM 707 C C . PRO A 1 89 ? 10.788 5.140 2.765 1.00 97.62 89 PRO A C 1
ATOM 709 O O . PRO A 1 89 ? 10.995 4.972 3.967 1.00 97.62 89 PRO A O 1
ATOM 712 N N . ASP A 1 90 ? 11.713 5.038 1.815 1.00 94.94 90 ASP A N 1
ATOM 713 C CA . ASP A 1 90 ? 13.142 4.820 2.048 1.00 94.94 90 ASP A CA 1
ATOM 714 C C . ASP A 1 90 ? 13.401 3.486 2.781 1.00 94.94 90 ASP A C 1
ATOM 716 O O . ASP A 1 90 ? 14.155 3.448 3.757 1.00 94.94 90 ASP A O 1
ATOM 720 N N . GLU A 1 91 ? 12.727 2.417 2.331 1.00 91.94 91 GLU A N 1
ATOM 721 C CA . GLU A 1 91 ? 12.974 1.034 2.784 1.00 91.94 91 GLU A CA 1
ATOM 722 C C . GLU A 1 91 ? 14.316 0.494 2.268 1.00 91.94 91 GLU A C 1
ATOM 724 O O . GLU A 1 91 ? 15.028 -0.128 3.093 1.00 91.94 91 GLU A O 1
#

Sequence (91 aa):
SPVVVAIWKGRDEGLPVLVLNSHYDVVPADTSAWTVPPFAGLQRDGNIYGRGTQDMKCVCIQYVEAIRRIHRLDPTWQPERSIYLTFVPDE